Protein AF-V9LIL2-F1 (afdb_monomer)

Organism: Callorhinchus milii (NCBI:txid7868)

Mean predicted aligned error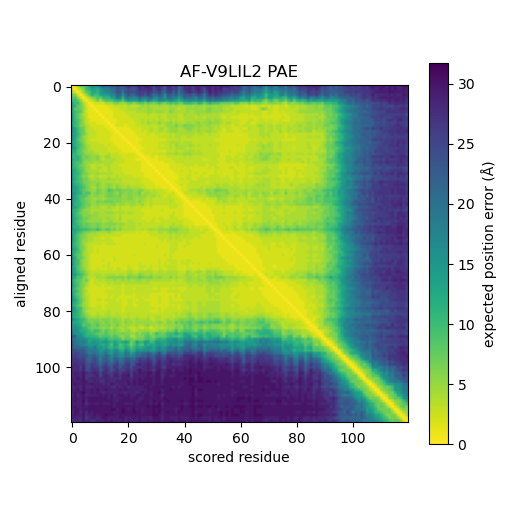: 12.35 Å

Nearest PDB structures (foldseek):
  4uz0-assembly1_A  TM=9.342E-01  e=6.075E-04  Homo sapiens
  4uz0-assembly2_B  TM=9.320E-01  e=6.075E-04  Homo sapiens
  4jqw-assembly1_A  TM=8.383E-01  e=8.927E-03  Homo sapiens
  6mks-assembly1_A  TM=8.401E-01  e=1.448E-02  Homo sapiens
  5wvc-assembly1_C  TM=7.036E-01  e=3.611E-02  Homo sapiens

Secondary structure (DSSP, 8-state):
--SSTTHHHHHHHHTHHHHHHHHTTSHHHHHHHHHHTT-S-HHHHHHHHT-S-HHHHHHHHHHHHHHH-HHHHHHHHHHHHHTTTT-GGGGGGS---S------------S-S-------

Foldseek 3Di:
DPPPFCPLLVVCVVCVVLQLVQCLVPQPVLLVLCVVLVLDDPVLSVVLVPDPRSSVSSNSVSVSQSVVGDVSSVVSLVSCVVCCVVRVSCCVVPPPPDDPPPPPDPPDDDDDDDPDDDDD

Sequence (120 aa):
MAVDMKKAQREIKSKKCELIECLASDPDYILQKVDSKEMLFTHEYQALKAQQNPIKRITDMLDMILGKGEKKCEEFICALKEVQDTYPQLQCLRDKTEDDQDKSTNTYIEATVENHQNEN

Solvent-accessible surface area (backbone atoms only — not comparable to full-atom values): 7472 Å² total; per-residue (Å²): 142,81,80,70,82,46,52,42,44,49,51,51,61,76,43,37,70,61,50,25,62,49,44,34,75,50,47,64,62,56,50,52,54,42,49,75,64,66,71,49,54,72,69,55,51,52,56,42,70,70,44,87,49,40,52,59,29,41,47,53,51,52,51,53,36,58,69,72,34,41,70,50,24,44,56,45,54,55,51,50,62,74,44,31,85,80,35,67,74,50,56,80,70,52,71,83,71,85,82,79,82,75,76,82,71,86,84,77,90,89,88,84,84,82,93,71,88,86,88,130

InterPro domains:
  IPR001315 CARD domain [PF00619] (10-87)
  IPR001315 CARD domain [PS50209] (4-82)
  IPR011029 Death-like domain superfamily [G3DSA:1.10.533.10] (4-96)
  IPR011029 Death-like domain superfamily [SSF47986] (10-84)

Radius of gyration: 25.08 Å; Cα contacts (8 Å, |Δi|>4): 71; chains: 1; bounding box: 58×38×81 Å

Structure (mmCIF, N/CA/C/O backbone):
data_AF-V9LIL2-F1
#
_entry.id   AF-V9LIL2-F1
#
loop_
_atom_site.group_PDB
_atom_site.id
_atom_site.type_symbol
_atom_site.label_atom_id
_atom_site.label_alt_id
_atom_site.label_comp_id
_atom_site.label_asym_id
_atom_site.label_entity_id
_atom_site.label_seq_id
_atom_site.pdbx_PDB_ins_code
_atom_site.Cartn_x
_atom_site.Cartn_y
_atom_site.Cartn_z
_atom_site.occupancy
_atom_site.B_iso_or_equiv
_atom_site.auth_seq_id
_atom_site.auth_comp_id
_atom_site.auth_asym_id
_atom_site.auth_atom_id
_atom_site.pdbx_PDB_model_num
ATOM 1 N N . MET A 1 1 ? -16.688 21.703 -3.698 1.00 41.47 1 MET A N 1
ATOM 2 C CA . MET A 1 1 ? -16.590 20.347 -3.114 1.00 41.47 1 MET A CA 1
ATOM 3 C C . MET A 1 1 ? -15.466 19.614 -3.837 1.00 41.47 1 MET A C 1
ATOM 5 O O . MET A 1 1 ? -15.656 19.244 -4.982 1.00 41.47 1 MET A O 1
ATOM 9 N N . ALA A 1 2 ? -14.270 19.527 -3.248 1.00 46.34 2 ALA A N 1
ATOM 10 C CA . ALA A 1 2 ? -13.099 18.878 -3.867 1.00 46.34 2 ALA A CA 1
ATOM 11 C C . ALA A 1 2 ? -12.180 18.210 -2.821 1.00 46.34 2 ALA A C 1
ATOM 13 O O . ALA A 1 2 ? -10.989 18.028 -3.056 1.00 46.34 2 ALA A O 1
ATOM 14 N N . VAL A 1 3 ? -12.708 17.900 -1.632 1.00 50.78 3 VAL A N 1
ATOM 15 C CA . VAL A 1 3 ? -11.880 17.463 -0.494 1.00 50.78 3 VAL A CA 1
ATOM 16 C C . VAL A 1 3 ? -11.745 15.931 -0.440 1.00 50.78 3 VAL A C 1
ATOM 18 O O . VAL A 1 3 ? -10.748 15.422 0.075 1.00 50.78 3 VAL A O 1
ATOM 21 N N . ASP A 1 4 ? -12.649 15.187 -1.086 1.00 54.00 4 ASP A N 1
ATOM 22 C CA . ASP A 1 4 ? -12.757 13.729 -0.920 1.00 54.00 4 ASP A CA 1
ATOM 23 C C . ASP A 1 4 ? -12.018 12.872 -1.957 1.00 54.00 4 ASP A C 1
ATOM 25 O O . ASP A 1 4 ? -11.844 11.683 -1.740 1.00 54.00 4 ASP A O 1
ATOM 29 N N . MET A 1 5 ? -11.483 13.441 -3.043 1.00 59.91 5 MET A N 1
ATOM 30 C CA . MET A 1 5 ? -10.891 12.641 -4.139 1.00 59.91 5 MET A CA 1
ATOM 31 C C . MET A 1 5 ? -9.501 12.043 -3.833 1.00 59.91 5 MET A C 1
ATOM 33 O O . MET A 1 5 ? -8.888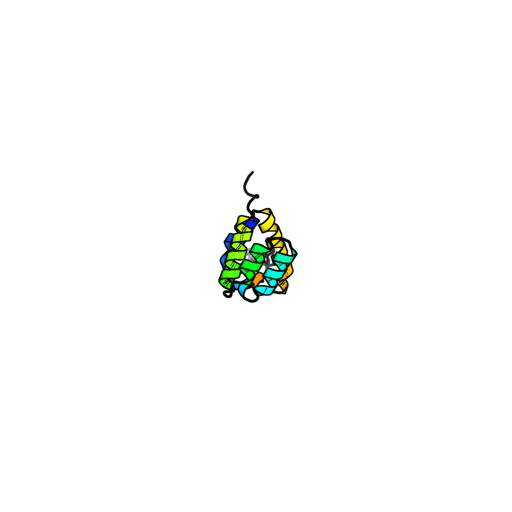 11.458 -4.722 1.00 59.91 5 MET A O 1
ATOM 37 N N . LYS A 1 6 ? -8.955 12.274 -2.627 1.00 69.88 6 LYS A N 1
ATOM 38 C CA . LYS A 1 6 ? -7.613 11.821 -2.200 1.00 69.88 6 LYS A CA 1
ATOM 39 C C . LYS A 1 6 ? -7.560 11.345 -0.740 1.00 69.88 6 LYS A C 1
ATOM 41 O O . LYS A 1 6 ? -6.538 11.510 -0.070 1.00 69.88 6 LYS A O 1
ATOM 46 N N . LYS A 1 7 ? -8.678 10.873 -0.186 1.00 83.31 7 LYS A N 1
ATOM 47 C CA . LYS A 1 7 ? -8.753 10.403 1.204 1.00 83.31 7 LYS A CA 1
ATOM 48 C C . LYS A 1 7 ? -7.847 9.188 1.431 1.00 83.31 7 LYS A C 1
ATOM 50 O O . LYS A 1 7 ? -7.044 9.222 2.362 1.00 8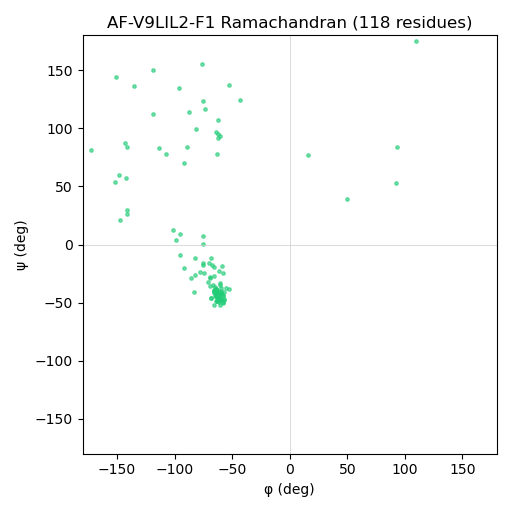3.31 7 LYS A O 1
ATOM 55 N N . ALA A 1 8 ? -7.918 8.177 0.571 1.00 85.44 8 ALA A N 1
ATOM 56 C CA . ALA A 1 8 ? -7.130 6.954 0.667 1.00 85.44 8 ALA A CA 1
ATOM 57 C C . ALA A 1 8 ? -5.632 7.228 0.489 1.00 85.44 8 ALA A C 1
ATOM 59 O O . ALA A 1 8 ? -4.815 6.768 1.287 1.00 85.44 8 ALA A O 1
ATOM 60 N N . GLN A 1 9 ? -5.253 8.053 -0.493 1.00 88.06 9 GLN A N 1
ATOM 61 C CA . GLN A 1 9 ? -3.860 8.477 -0.659 1.00 88.06 9 GLN A CA 1
ATOM 62 C C . GLN A 1 9 ? -3.305 9.187 0.580 1.00 88.06 9 GLN A C 1
ATOM 64 O O . GLN A 1 9 ? -2.166 8.938 0.980 1.00 88.06 9 GLN A O 1
ATOM 69 N N . ARG A 1 10 ? -4.082 10.096 1.185 1.00 86.81 10 ARG A N 1
ATOM 70 C CA . ARG A 1 10 ? -3.663 10.801 2.406 1.00 86.81 10 ARG A CA 1
ATOM 71 C C . ARG A 1 10 ? -3.524 9.850 3.585 1.00 86.81 10 ARG A C 1
ATOM 73 O O . ARG A 1 10 ? -2.572 9.985 4.345 1.00 86.81 10 ARG A O 1
ATOM 80 N N . GLU A 1 11 ? -4.430 8.891 3.713 1.00 86.81 11 GLU A N 1
ATOM 81 C CA . GLU A 1 11 ? -4.401 7.905 4.787 1.00 86.81 11 GLU A CA 1
ATOM 82 C C . GLU A 1 11 ? -3.160 7.008 4.710 1.00 86.81 11 GLU A C 1
ATOM 84 O O . GLU A 1 11 ? -2.417 6.908 5.688 1.00 86.81 11 GLU A O 1
ATOM 89 N N . ILE A 1 12 ? -2.864 6.460 3.527 1.00 88.12 12 ILE A N 1
ATOM 90 C CA . ILE A 1 12 ? -1.645 5.671 3.300 1.00 88.12 12 ILE A CA 1
ATOM 91 C C . ILE A 1 12 ? -0.399 6.518 3.571 1.00 88.12 12 ILE A C 1
ATOM 93 O O . ILE A 1 12 ? 0.530 6.041 4.212 1.00 88.12 12 ILE A O 1
ATOM 97 N N . LYS A 1 13 ? -0.365 7.783 3.124 1.00 87.81 13 LYS A N 1
ATOM 98 C CA . LYS A 1 13 ? 0.778 8.678 3.373 1.00 87.81 13 LYS A CA 1
ATOM 99 C C . LYS A 1 13 ? 0.978 8.984 4.853 1.00 87.81 13 LYS A C 1
ATOM 101 O O . LYS A 1 13 ? 2.114 8.967 5.314 1.00 87.81 13 LYS A O 1
ATOM 106 N N . SER A 1 14 ? -0.101 9.260 5.584 1.00 87.44 14 SER A N 1
ATOM 107 C CA . SER A 1 14 ? -0.036 9.598 7.009 1.00 87.44 14 SER A CA 1
ATOM 108 C C . SER A 1 14 ? 0.473 8.432 7.847 1.00 87.44 14 SER A C 1
ATOM 110 O O . SER A 1 14 ? 1.201 8.652 8.805 1.00 87.44 14 SER A O 1
ATOM 112 N N . LYS A 1 15 ? 0.103 7.203 7.476 1.00 86.25 15 LYS A N 1
ATOM 113 C CA . LYS A 1 15 ? 0.480 5.980 8.191 1.00 86.25 15 LYS A CA 1
ATOM 114 C C . LYS A 1 15 ? 1.624 5.234 7.498 1.00 86.25 15 LYS A C 1
ATOM 116 O O . LYS A 1 15 ? 1.892 4.085 7.822 1.00 86.25 15 LYS A O 1
ATOM 121 N N . LYS A 1 16 ? 2.309 5.860 6.528 1.00 87.56 16 LYS A N 1
ATOM 122 C CA . LYS A 1 16 ? 3.281 5.185 5.652 1.00 87.56 16 LYS A CA 1
ATOM 123 C C . LYS A 1 16 ? 4.394 4.508 6.450 1.00 87.56 16 LYS A C 1
ATOM 125 O O . LYS A 1 16 ? 4.697 3.355 6.180 1.00 87.56 16 LYS A O 1
ATOM 130 N N . CYS A 1 17 ? 4.975 5.203 7.428 1.00 87.38 17 CYS A N 1
ATOM 131 C CA . CYS A 1 17 ? 6.046 4.652 8.261 1.00 87.38 17 CYS A CA 1
ATOM 132 C C . CYS A 1 17 ? 5.573 3.427 9.057 1.00 87.38 17 CYS A C 1
ATOM 134 O O . CYS A 1 17 ? 6.220 2.387 9.009 1.00 87.38 17 CYS A O 1
ATOM 136 N N . GLU A 1 18 ? 4.407 3.522 9.698 1.00 87.44 18 GLU A N 1
ATOM 137 C CA . GLU A 1 18 ? 3.810 2.415 10.454 1.00 87.44 18 GLU A CA 1
ATOM 138 C C . GLU A 1 18 ? 3.492 1.222 9.547 1.00 87.44 18 GLU A C 1
ATOM 140 O O . GLU A 1 18 ? 3.829 0.087 9.869 1.00 87.44 18 GLU A O 1
ATOM 145 N N . LEU A 1 19 ? 2.901 1.471 8.373 1.00 88.75 19 LEU A N 1
ATOM 146 C CA . LEU A 1 19 ? 2.615 0.437 7.379 1.00 88.75 19 LEU A CA 1
ATOM 147 C C . LEU A 1 19 ? 3.893 -0.265 6.917 1.00 88.75 19 LEU A C 1
ATOM 149 O O . LEU A 1 19 ? 3.890 -1.483 6.772 1.00 88.75 19 LEU A O 1
ATOM 153 N N . ILE A 1 20 ? 4.979 0.480 6.697 1.00 90.50 20 ILE A N 1
ATOM 154 C CA . ILE A 1 20 ? 6.265 -0.096 6.297 1.00 90.50 20 ILE A CA 1
ATOM 155 C C . ILE A 1 20 ? 6.772 -1.057 7.365 1.00 90.50 20 ILE A C 1
ATOM 157 O O . ILE A 1 20 ? 7.078 -2.201 7.042 1.00 90.50 20 ILE A O 1
ATOM 161 N N . GLU A 1 21 ? 6.832 -0.621 8.620 1.00 88.69 21 GLU A N 1
ATOM 162 C CA . GLU A 1 21 ? 7.312 -1.455 9.724 1.00 88.69 21 GLU A CA 1
ATOM 163 C C . GLU A 1 21 ? 6.417 -2.680 9.936 1.00 88.69 21 GLU A C 1
ATOM 165 O O . GLU A 1 21 ? 6.906 -3.803 10.080 1.00 88.69 21 GLU A O 1
ATOM 170 N N . CYS A 1 22 ? 5.098 -2.487 9.874 1.00 88.06 22 CYS A N 1
ATOM 171 C CA . CYS A 1 22 ? 4.139 -3.556 10.099 1.00 88.06 22 CYS A CA 1
ATOM 172 C C . CYS A 1 22 ? 4.205 -4.631 9.015 1.00 88.06 22 CYS A C 1
ATOM 174 O O . CYS A 1 22 ? 4.332 -5.817 9.322 1.00 88.06 22 CYS A O 1
ATOM 176 N N . LEU A 1 23 ? 4.130 -4.216 7.751 1.00 89.38 23 LEU A N 1
ATOM 177 C CA . LEU A 1 23 ? 4.094 -5.120 6.604 1.00 89.38 23 LEU A CA 1
ATOM 178 C C . LEU A 1 23 ? 5.466 -5.742 6.320 1.00 89.38 23 LEU A C 1
ATOM 180 O O . LEU A 1 23 ? 5.533 -6.838 5.773 1.00 89.38 23 LEU A O 1
ATOM 184 N N . ALA A 1 24 ? 6.564 -5.094 6.723 1.00 88.88 24 ALA A N 1
ATOM 185 C CA . ALA A 1 24 ? 7.903 -5.664 6.590 1.00 88.88 24 ALA A CA 1
ATOM 186 C C . ALA A 1 24 ? 8.146 -6.880 7.497 1.00 88.88 24 ALA A C 1
ATOM 188 O O . ALA A 1 24 ? 9.141 -7.575 7.295 1.00 88.88 24 ALA A O 1
ATOM 189 N N . SER A 1 25 ? 7.255 -7.156 8.456 1.00 88.56 25 SER A N 1
ATOM 190 C CA . SER A 1 25 ? 7.309 -8.383 9.262 1.00 88.56 25 SER A CA 1
ATOM 191 C C . SER A 1 25 ? 7.035 -9.640 8.429 1.00 88.56 25 SER A C 1
ATOM 193 O O . SER A 1 25 ? 7.649 -10.673 8.674 1.00 88.56 25 SER A O 1
ATOM 195 N N . ASP A 1 26 ? 6.157 -9.542 7.426 1.00 88.81 26 ASP A N 1
ATOM 196 C CA . ASP A 1 26 ? 5.939 -10.590 6.424 1.00 88.81 26 ASP A CA 1
ATOM 197 C C . ASP A 1 26 ? 5.725 -9.938 5.047 1.00 88.81 26 ASP A C 1
ATOM 199 O O . ASP A 1 26 ? 4.591 -9.682 4.629 1.00 88.81 26 ASP A O 1
ATOM 203 N N . PRO A 1 27 ? 6.814 -9.601 4.343 1.00 88.94 27 PRO A N 1
ATOM 204 C CA . PRO A 1 27 ? 6.742 -8.873 3.087 1.00 88.94 27 PRO A CA 1
ATOM 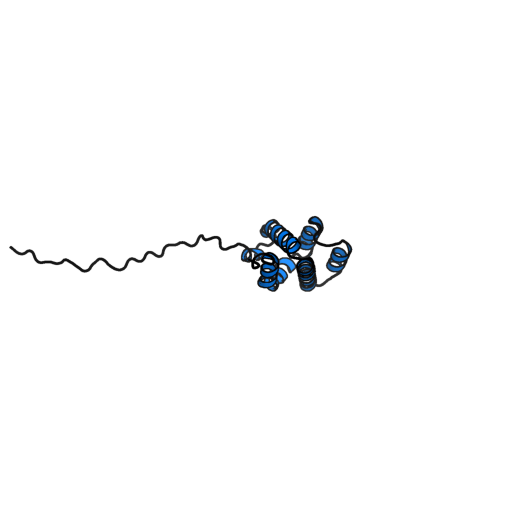205 C C . PRO A 1 27 ? 6.273 -9.744 1.916 1.00 88.94 27 PRO A C 1
ATOM 207 O O . PRO A 1 27 ? 5.901 -9.200 0.879 1.00 88.94 27 PRO A O 1
ATOM 210 N N . ASP A 1 28 ? 6.325 -11.072 2.036 1.00 89.88 28 ASP A N 1
ATOM 211 C CA . ASP A 1 28 ? 5.934 -11.986 0.964 1.00 89.88 28 ASP A CA 1
ATOM 212 C C . ASP A 1 28 ? 4.416 -12.191 0.957 1.00 89.88 28 ASP A C 1
ATOM 214 O O . ASP A 1 28 ? 3.804 -12.147 -0.114 1.00 89.88 28 ASP A O 1
ATOM 218 N N . TYR A 1 29 ? 3.793 -12.324 2.134 1.00 90.25 29 TYR A N 1
ATOM 219 C CA . TYR A 1 29 ? 2.343 -12.483 2.252 1.00 90.25 29 TYR A CA 1
ATOM 220 C C . TYR A 1 29 ? 1.576 -11.273 1.700 1.00 90.25 29 TYR A C 1
ATOM 222 O O . TYR A 1 29 ? 0.691 -11.421 0.849 1.00 90.25 29 TYR A O 1
ATOM 230 N N . ILE A 1 30 ? 1.948 -10.052 2.103 1.00 89.88 30 ILE A N 1
ATOM 231 C CA . ILE A 1 30 ? 1.299 -8.841 1.582 1.00 89.88 30 ILE A CA 1
ATOM 232 C C . ILE A 1 30 ? 1.529 -8.678 0.079 1.00 89.88 30 ILE A C 1
ATOM 234 O O . ILE A 1 30 ? 0.608 -8.301 -0.645 1.00 89.88 30 ILE A O 1
ATOM 238 N N . LEU A 1 31 ? 2.725 -9.008 -0.414 1.00 90.62 31 LEU A N 1
ATOM 239 C CA . LEU A 1 31 ? 3.041 -8.899 -1.834 1.00 90.62 31 LEU A CA 1
ATOM 240 C C . LEU A 1 31 ? 2.172 -9.853 -2.669 1.00 90.62 31 LEU A C 1
ATOM 242 O O . LEU A 1 31 ? 1.657 -9.450 -3.710 1.00 90.62 31 LEU A O 1
ATOM 246 N N . GLN A 1 32 ? 1.940 -11.081 -2.193 1.00 90.69 32 GLN A N 1
ATOM 247 C CA . GLN A 1 32 ? 1.000 -12.021 -2.818 1.00 90.69 32 GLN A CA 1
ATOM 248 C C . GLN A 1 32 ? -0.443 -11.507 -2.796 1.00 90.69 32 GLN A C 1
ATOM 250 O O . GLN A 1 32 ? -1.172 -11.664 -3.779 1.00 90.69 32 GLN A O 1
ATOM 255 N N . LYS A 1 33 ? -0.870 -10.872 -1.698 1.00 89.94 33 LYS A N 1
ATOM 256 C CA . LYS A 1 33 ? -2.216 -10.298 -1.591 1.00 89.94 33 LYS A CA 1
ATOM 257 C C . LYS A 1 33 ? -2.432 -9.165 -2.595 1.00 89.94 33 LYS A C 1
ATOM 259 O O . LYS A 1 33 ? -3.480 -9.109 -3.236 1.00 89.94 33 LYS A O 1
ATOM 264 N N . VAL A 1 34 ? -1.445 -8.283 -2.736 1.00 88.88 34 VAL A N 1
ATOM 265 C CA . VAL A 1 34 ? -1.461 -7.154 -3.678 1.00 88.88 34 VAL A CA 1
ATOM 266 C C . VAL A 1 34 ? -1.454 -7.648 -5.131 1.00 88.88 34 VAL A C 1
ATOM 268 O O . VAL A 1 34 ? -2.201 -7.117 -5.955 1.00 88.88 34 VAL A O 1
ATOM 271 N N . ASP A 1 35 ? -0.679 -8.692 -5.436 1.00 88.62 35 ASP A N 1
ATOM 272 C CA . ASP A 1 35 ? -0.659 -9.347 -6.754 1.00 88.62 35 ASP A CA 1
ATOM 273 C C . ASP A 1 35 ? -2.012 -9.994 -7.094 1.00 88.62 35 ASP A C 1
ATOM 275 O O . ASP A 1 35 ? -2.574 -9.753 -8.159 1.00 88.62 35 ASP A O 1
ATOM 279 N N . SER A 1 36 ? -2.615 -10.703 -6.133 1.00 88.31 36 SER A N 1
ATOM 280 C CA . SER A 1 36 ? -3.934 -11.343 -6.290 1.00 88.31 36 SER A CA 1
ATOM 281 C C . SER A 1 36 ? -5.067 -10.350 -6.576 1.00 88.31 36 SER A C 1
ATOM 283 O O . SER A 1 36 ? -6.105 -10.733 -7.108 1.00 88.31 36 SER A O 1
ATOM 285 N N . LYS A 1 37 ? -4.893 -9.079 -6.198 1.00 86.31 37 LYS A N 1
ATOM 286 C CA . LYS A 1 37 ? -5.848 -7.994 -6.466 1.00 86.31 37 LYS A CA 1
ATOM 287 C C . LYS A 1 37 ? -5.517 -7.196 -7.734 1.00 86.31 37 LYS A C 1
ATOM 289 O O . LYS A 1 37 ? -6.108 -6.138 -7.945 1.00 86.31 37 LYS A O 1
ATOM 294 N N . GLU A 1 38 ? -4.561 -7.658 -8.546 1.00 85.88 38 GLU A N 1
ATOM 295 C CA . GLU A 1 38 ? -4.109 -6.994 -9.779 1.00 85.88 38 GLU A CA 1
ATOM 296 C C . GLU A 1 38 ? -3.800 -5.501 -9.550 1.00 85.88 38 GLU A C 1
ATOM 298 O O . GLU A 1 38 ? -4.152 -4.596 -10.319 1.00 85.88 38 GLU A O 1
ATOM 303 N N . MET A 1 39 ? -3.195 -5.207 -8.400 1.00 87.12 39 MET A N 1
ATOM 304 C CA . MET A 1 39 ? -2.835 -3.843 -8.017 1.00 87.12 39 MET A CA 1
ATOM 305 C C . MET A 1 39 ? -1.517 -3.404 -8.642 1.00 87.12 39 MET A C 1
ATOM 307 O O . MET A 1 39 ? -1.295 -2.211 -8.859 1.00 87.12 39 MET A O 1
ATOM 311 N N . LEU A 1 40 ? -0.666 -4.382 -8.933 1.00 87.12 40 LEU A N 1
ATOM 312 C CA . LEU A 1 40 ? 0.631 -4.233 -9.559 1.00 87.12 40 LEU A CA 1
ATOM 313 C C . LEU A 1 40 ? 0.636 -4.988 -10.882 1.00 87.12 40 LEU A C 1
ATOM 315 O O . LEU A 1 40 ? -0.043 -5.997 -11.049 1.00 87.12 40 LEU A O 1
ATOM 319 N N . PHE A 1 41 ? 1.432 -4.502 -11.820 1.00 87.31 41 PHE A N 1
ATOM 320 C CA . PHE A 1 41 ? 1.766 -5.255 -13.013 1.00 87.31 41 PHE A CA 1
ATOM 321 C C . PHE A 1 41 ? 2.790 -6.339 -12.675 1.00 87.31 41 PHE A C 1
ATOM 323 O O . PHE A 1 41 ? 3.612 -6.184 -11.772 1.00 87.31 41 PHE A O 1
ATOM 330 N N . THR A 1 42 ? 2.826 -7.401 -13.479 1.00 88.00 42 THR A N 1
ATOM 331 C CA . THR A 1 42 ? 3.762 -8.520 -13.293 1.00 88.00 42 THR A CA 1
ATOM 332 C C . THR A 1 42 ? 5.220 -8.063 -13.180 1.00 88.00 42 THR A C 1
ATOM 334 O O . THR A 1 42 ? 5.972 -8.596 -12.370 1.00 88.00 42 THR A O 1
ATOM 337 N N . HIS A 1 43 ? 5.633 -7.052 -13.951 1.00 89.38 43 HIS A N 1
ATOM 338 C CA . HIS A 1 43 ? 7.001 -6.529 -13.889 1.00 89.38 43 HIS A CA 1
ATOM 339 C C . HIS A 1 43 ? 7.300 -5.790 -12.572 1.00 89.38 43 HIS A C 1
ATOM 341 O O . HIS A 1 43 ? 8.409 -5.904 -12.056 1.00 89.38 43 HIS A O 1
ATOM 347 N N . GLU A 1 44 ? 6.320 -5.080 -12.006 1.00 90.12 44 GLU A N 1
ATOM 348 C CA . GLU A 1 44 ? 6.441 -4.414 -10.702 1.00 90.12 44 GLU A CA 1
ATOM 349 C C . GLU A 1 44 ? 6.537 -5.458 -9.588 1.00 90.12 44 GLU A C 1
ATOM 351 O O . GLU A 1 44 ? 7.437 -5.388 -8.756 1.00 90.12 44 GLU A O 1
ATOM 356 N N . TYR A 1 45 ? 5.679 -6.482 -9.621 1.00 90.56 45 TYR A N 1
ATOM 357 C CA . TYR A 1 45 ? 5.734 -7.592 -8.670 1.00 90.56 45 TYR A CA 1
ATOM 358 C C . TYR A 1 45 ? 7.102 -8.288 -8.681 1.00 90.56 45 TYR A C 1
ATOM 360 O O . TYR A 1 45 ? 7.701 -8.494 -7.627 1.00 90.56 45 TYR A O 1
ATOM 368 N N . GLN A 1 46 ? 7.630 -8.620 -9.864 1.00 90.62 46 GLN A N 1
ATOM 369 C CA . GLN A 1 46 ? 8.939 -9.271 -9.985 1.00 90.62 46 GLN A CA 1
ATOM 370 C C . GLN A 1 46 ? 10.071 -8.370 -9.478 1.00 90.62 46 GLN A C 1
ATOM 372 O O . GLN A 1 46 ? 10.974 -8.854 -8.795 1.00 90.62 46 GLN A O 1
ATOM 377 N N . ALA A 1 47 ? 10.004 -7.063 -9.756 1.00 91.75 47 ALA A N 1
ATOM 378 C CA . ALA A 1 47 ? 10.970 -6.099 -9.241 1.00 91.75 47 ALA A CA 1
ATOM 379 C C . ALA A 1 47 ? 10.955 -6.055 -7.706 1.00 91.75 47 ALA A C 1
ATOM 381 O O . ALA A 1 47 ? 12.016 -6.154 -7.093 1.00 91.75 47 ALA A O 1
ATOM 382 N N . LEU A 1 48 ? 9.770 -5.996 -7.089 1.00 92.38 48 LEU A N 1
ATOM 383 C CA . LEU A 1 48 ? 9.611 -6.021 -5.633 1.00 92.38 48 LEU A CA 1
ATOM 384 C C . LEU A 1 48 ? 10.108 -7.345 -5.038 1.00 92.38 48 LEU A C 1
ATOM 386 O O . LEU A 1 48 ? 10.882 -7.352 -4.081 1.00 92.38 48 LEU A O 1
ATOM 390 N N . LYS A 1 49 ? 9.729 -8.479 -5.633 1.00 90.00 49 LYS A N 1
ATOM 391 C CA . LYS A 1 49 ? 10.138 -9.815 -5.181 1.00 90.00 49 LYS A CA 1
ATOM 392 C C . LYS A 1 49 ? 11.655 -10.012 -5.222 1.00 90.00 49 LYS A C 1
ATOM 394 O O . LYS A 1 49 ? 12.209 -10.663 -4.340 1.00 90.00 49 LYS A O 1
ATOM 399 N N . ALA A 1 50 ? 12.338 -9.423 -6.203 1.00 90.69 50 ALA A N 1
ATOM 400 C CA . ALA A 1 50 ? 13.794 -9.474 -6.310 1.00 90.69 50 ALA A CA 1
ATOM 401 C C . ALA A 1 50 ? 14.521 -8.659 -5.219 1.00 90.69 50 ALA A C 1
ATOM 403 O O . ALA A 1 50 ? 15.721 -8.846 -5.004 1.00 90.69 50 ALA A O 1
ATOM 404 N N . GLN A 1 51 ? 13.834 -7.754 -4.510 1.00 91.94 51 GLN A N 1
ATOM 405 C CA . GLN A 1 51 ? 14.449 -6.949 -3.454 1.00 91.94 51 GLN A CA 1
ATOM 406 C C . GLN A 1 51 ? 14.674 -7.770 -2.190 1.00 91.94 51 GLN A C 1
ATOM 408 O O . GLN A 1 51 ? 13.724 -8.271 -1.603 1.00 91.94 51 GLN A O 1
ATOM 413 N N . GLN A 1 52 ? 15.913 -7.832 -1.708 1.00 89.12 52 GLN A N 1
ATOM 414 C CA . GLN A 1 52 ? 16.246 -8.551 -0.470 1.00 89.12 52 GLN A CA 1
ATOM 415 C C . GLN A 1 52 ? 15.879 -7.775 0.802 1.00 89.12 52 GLN A C 1
ATOM 417 O O . GLN A 1 52 ? 15.692 -8.371 1.855 1.00 89.12 52 GLN A O 1
ATOM 422 N N . ASN A 1 53 ? 15.784 -6.444 0.720 1.00 91.81 53 ASN A N 1
ATOM 423 C CA . ASN A 1 53 ? 15.455 -5.612 1.872 1.00 91.81 53 ASN A CA 1
ATOM 424 C C . ASN A 1 53 ? 13.923 -5.487 2.015 1.00 91.81 53 ASN A C 1
ATOM 426 O O . ASN A 1 53 ? 13.304 -4.857 1.148 1.00 91.81 53 ASN A O 1
ATOM 430 N N . PRO A 1 54 ? 13.320 -6.025 3.093 1.00 89.56 54 PRO A 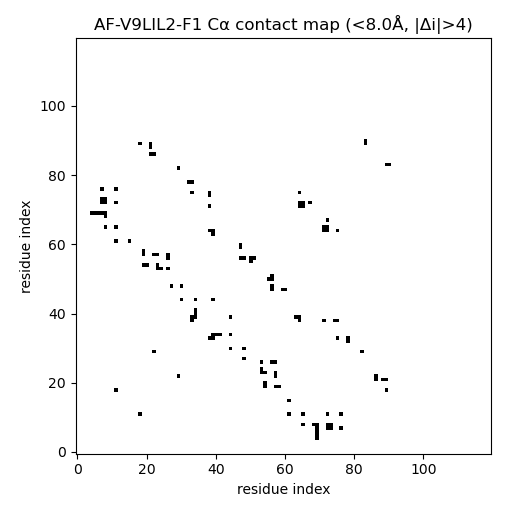N 1
ATOM 431 C CA . PRO A 1 54 ? 11.871 -6.043 3.278 1.00 89.56 54 PRO A CA 1
ATOM 432 C C . PRO A 1 54 ? 11.289 -4.635 3.451 1.00 89.56 54 PRO A C 1
ATOM 434 O O . PRO A 1 54 ? 10.301 -4.294 2.812 1.00 89.56 54 PRO A O 1
ATOM 437 N N . ILE A 1 55 ? 11.955 -3.769 4.218 1.00 90.88 55 ILE A N 1
ATOM 438 C CA . ILE A 1 55 ? 11.544 -2.376 4.446 1.00 90.88 55 ILE A CA 1
ATOM 439 C C . ILE A 1 55 ? 11.525 -1.602 3.128 1.00 90.88 55 ILE A C 1
ATOM 441 O O . ILE A 1 55 ? 10.540 -0.939 2.797 1.00 90.88 55 ILE A O 1
ATOM 445 N N . LYS A 1 56 ? 12.599 -1.721 2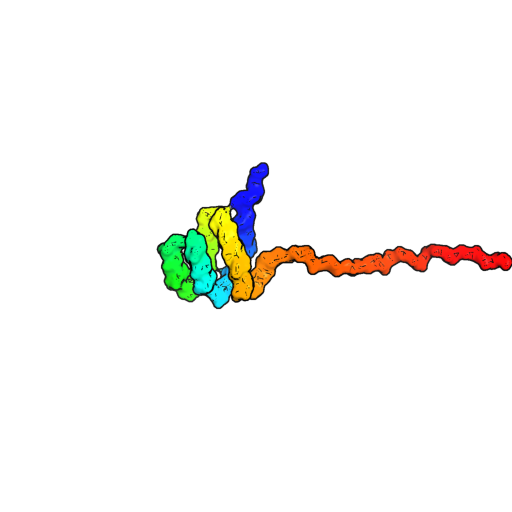.338 1.00 92.50 56 LYS A N 1
ATOM 446 C CA . LYS A 1 56 ? 12.684 -1.068 1.025 1.00 92.50 56 LYS A CA 1
ATOM 447 C C . LYS A 1 56 ? 11.617 -1.608 0.073 1.00 92.50 56 LYS A C 1
ATOM 449 O O . LYS A 1 56 ? 10.977 -0.827 -0.618 1.00 92.50 56 LYS A O 1
ATOM 454 N N . ARG A 1 57 ? 11.406 -2.927 0.061 1.00 93.38 57 ARG A N 1
ATOM 455 C CA . ARG A 1 57 ? 10.389 -3.581 -0.769 1.00 93.38 57 ARG A CA 1
ATOM 456 C C . ARG A 1 57 ? 8.993 -3.033 -0.468 1.00 93.38 57 ARG A C 1
ATOM 458 O O . ARG A 1 57 ? 8.288 -2.629 -1.385 1.00 93.38 57 ARG A O 1
ATOM 465 N N . ILE A 1 58 ? 8.607 -2.965 0.806 1.00 92.75 58 ILE A N 1
ATOM 466 C CA . ILE A 1 58 ? 7.303 -2.414 1.193 1.00 92.75 58 ILE A CA 1
ATOM 467 C C . ILE A 1 58 ? 7.212 -0.920 0.872 1.00 92.75 58 ILE A C 1
ATOM 469 O O . ILE A 1 58 ? 6.183 -0.466 0.377 1.00 92.75 58 ILE A O 1
ATOM 473 N N . THR A 1 59 ? 8.283 -0.159 1.096 1.00 93.69 59 THR A N 1
ATOM 474 C CA . THR A 1 59 ? 8.320 1.274 0.767 1.00 93.69 59 THR A CA 1
ATOM 475 C C . THR A 1 59 ? 8.044 1.508 -0.719 1.00 93.69 59 THR A C 1
ATOM 477 O O . THR A 1 59 ? 7.147 2.280 -1.057 1.00 93.69 59 THR A O 1
ATOM 480 N N . ASP A 1 60 ? 8.757 0.790 -1.592 1.00 93.25 60 ASP A N 1
ATOM 481 C CA . ASP A 1 60 ? 8.608 0.898 -3.044 1.00 93.25 60 ASP A CA 1
ATOM 482 C C . ASP A 1 60 ? 7.205 0.447 -3.490 1.00 93.25 60 ASP A C 1
ATOM 484 O O . ASP A 1 60 ? 6.581 1.102 -4.324 1.00 93.25 60 ASP A O 1
ATOM 488 N N . MET A 1 61 ? 6.656 -0.614 -2.883 1.00 93.50 61 MET A N 1
ATOM 489 C CA . MET A 1 61 ? 5.286 -1.076 -3.140 1.00 93.50 61 MET A CA 1
ATOM 490 C C . MET A 1 61 ? 4.246 0.007 -2.813 1.00 93.50 61 MET A C 1
ATOM 492 O O . MET A 1 61 ? 3.352 0.276 -3.618 1.00 93.50 61 MET A O 1
ATOM 496 N N . LEU A 1 62 ? 4.365 0.653 -1.649 1.00 92.06 62 LEU A N 1
ATOM 497 C CA . LEU A 1 62 ? 3.465 1.735 -1.245 1.00 92.06 62 LEU A CA 1
ATOM 498 C C . LEU A 1 62 ? 3.576 2.936 -2.187 1.00 92.06 62 LEU A C 1
ATOM 500 O O . LEU A 1 62 ? 2.555 3.518 -2.552 1.00 92.06 62 LEU A O 1
ATOM 504 N N . ASP A 1 63 ? 4.789 3.292 -2.611 1.00 92.12 63 ASP A N 1
ATOM 505 C CA . ASP A 1 63 ? 5.005 4.390 -3.556 1.00 92.12 63 ASP A CA 1
ATOM 506 C C . ASP A 1 63 ? 4.420 4.096 -4.941 1.00 92.12 63 ASP A C 1
ATOM 508 O O . ASP A 1 63 ? 3.782 4.973 -5.530 1.00 92.12 63 ASP A O 1
ATOM 512 N N . MET A 1 64 ? 4.532 2.856 -5.428 1.00 91.31 64 MET A N 1
ATOM 513 C CA . MET A 1 64 ? 3.875 2.426 -6.667 1.00 91.31 64 MET A CA 1
ATOM 514 C C . MET A 1 64 ? 2.352 2.557 -6.568 1.00 91.31 64 MET A C 1
ATOM 516 O O . MET A 1 64 ? 1.723 3.139 -7.452 1.00 91.31 64 MET A O 1
ATOM 520 N N . ILE A 1 65 ? 1.746 2.072 -5.481 1.00 90.62 65 ILE A N 1
ATOM 521 C CA . ILE A 1 65 ? 0.291 2.146 -5.271 1.00 90.62 65 ILE A CA 1
ATOM 522 C C . ILE A 1 65 ? -0.172 3.605 -5.175 1.00 90.62 65 ILE A C 1
ATOM 524 O O . ILE A 1 65 ? -1.145 3.984 -5.829 1.00 90.62 65 ILE A O 1
ATOM 528 N N . LEU A 1 66 ? 0.551 4.445 -4.426 1.00 89.62 66 LEU A N 1
ATOM 529 C CA . LEU A 1 66 ? 0.281 5.883 -4.332 1.00 89.62 66 LEU A CA 1
ATOM 530 C C . LEU A 1 66 ? 0.366 6.574 -5.701 1.00 89.62 66 LEU A C 1
ATOM 532 O O . LEU A 1 66 ? -0.445 7.459 -5.985 1.00 89.62 66 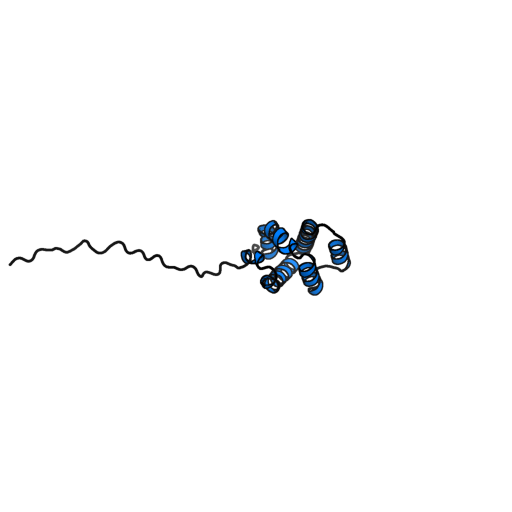LEU A O 1
ATOM 536 N N . GLY A 1 67 ? 1.312 6.161 -6.549 1.00 88.12 67 GLY A N 1
ATOM 537 C CA . GLY A 1 67 ? 1.501 6.683 -7.903 1.00 88.12 67 GLY A CA 1
ATOM 538 C C . GLY A 1 67 ? 0.388 6.309 -8.888 1.00 88.12 67 GLY A C 1
ATOM 539 O O . GLY A 1 67 ? 0.102 7.086 -9.797 1.00 88.12 67 GLY A O 1
ATOM 540 N N . LYS A 1 68 ? -0.287 5.167 -8.696 1.00 86.50 68 LYS A N 1
ATOM 541 C CA . LYS A 1 68 ? -1.366 4.693 -9.587 1.00 86.50 68 LYS A CA 1
ATOM 542 C C . LYS A 1 68 ? -2.696 5.437 -9.413 1.00 86.50 68 LYS A C 1
ATOM 544 O O . LYS A 1 68 ? -3.548 5.364 -10.296 1.00 86.50 68 LYS A O 1
ATOM 549 N N . GLY A 1 69 ? -2.876 6.167 -8.313 1.00 86.88 69 GLY A N 1
ATOM 550 C CA . GLY A 1 69 ? -4.051 7.008 -8.071 1.00 86.88 69 GLY A CA 1
ATOM 551 C C . GLY A 1 69 ? -4.991 6.487 -6.983 1.00 86.88 69 GLY A C 1
ATOM 552 O O . GLY A 1 69 ? -4.819 5.397 -6.444 1.00 86.88 69 GLY A O 1
ATOM 553 N N . GLU A 1 70 ? -6.008 7.292 -6.670 1.00 86.44 70 GLU A N 1
ATOM 554 C CA . GLU A 1 70 ? -6.885 7.093 -5.508 1.00 86.44 70 GLU A CA 1
ATOM 555 C C . GLU A 1 70 ? -7.590 5.734 -5.496 1.00 86.44 70 GLU A C 1
ATOM 557 O O . GLU A 1 70 ? -7.570 5.050 -4.480 1.00 86.44 70 GLU A O 1
ATOM 562 N N . LYS A 1 71 ? -8.131 5.290 -6.636 1.00 87.69 71 LYS A N 1
ATOM 563 C CA . LYS A 1 71 ? -8.842 4.007 -6.731 1.00 87.69 71 LYS A CA 1
ATOM 564 C C . LYS A 1 71 ? -7.970 2.824 -6.292 1.00 87.69 71 LYS A C 1
ATOM 566 O O . LYS A 1 71 ? -8.429 1.939 -5.578 1.00 87.69 71 LYS A O 1
ATOM 571 N N . LYS A 1 72 ? -6.691 2.820 -6.682 1.00 88.88 72 LYS A N 1
ATOM 572 C CA . LYS A 1 72 ? -5.746 1.774 -6.268 1.00 88.88 72 LYS A CA 1
ATOM 573 C C . LYS A 1 72 ? -5.387 1.905 -4.789 1.00 88.88 72 LYS A C 1
ATOM 575 O O . LYS A 1 72 ? -5.206 0.894 -4.124 1.00 88.88 72 LYS A O 1
ATOM 580 N N . CYS A 1 73 ? -5.346 3.118 -4.246 1.00 89.94 73 CYS A N 1
ATOM 581 C CA . CYS A 1 73 ? -5.202 3.323 -2.806 1.00 89.94 73 CYS A CA 1
ATOM 582 C C . CYS A 1 73 ? -6.413 2.804 -2.013 1.00 89.94 73 CYS A C 1
ATOM 584 O O . CYS A 1 73 ? -6.225 2.180 -0.974 1.00 89.94 73 CYS A O 1
ATOM 586 N N . GLU A 1 74 ? -7.639 3.006 -2.497 1.00 88.88 74 GLU A N 1
ATOM 587 C CA . GLU A 1 74 ? -8.856 2.466 -1.872 1.00 88.88 74 GLU A CA 1
ATOM 588 C C . GLU A 1 74 ? -8.858 0.933 -1.880 1.00 88.88 74 GLU A C 1
ATOM 590 O O . GLU A 1 74 ? -9.038 0.310 -0.833 1.00 88.88 74 GLU A O 1
ATOM 595 N N . GLU A 1 75 ? -8.566 0.321 -3.035 1.00 90.25 75 GLU A N 1
ATOM 596 C CA . GLU A 1 75 ? -8.410 -1.134 -3.169 1.00 90.25 75 GLU A CA 1
ATOM 597 C C . GLU A 1 75 ? -7.347 -1.677 -2.196 1.00 90.25 75 GLU A C 1
ATOM 599 O O . GLU A 1 75 ? -7.536 -2.740 -1.597 1.00 90.25 75 GLU A O 1
ATOM 604 N N . PHE A 1 76 ? -6.263 -0.921 -1.982 1.00 90.62 76 PHE A N 1
ATOM 605 C CA . PHE A 1 76 ? -5.189 -1.300 -1.066 1.00 90.62 76 PHE A CA 1
ATOM 606 C C . PHE A 1 76 ? -5.651 -1.266 0.384 1.00 90.62 76 PHE A C 1
ATOM 608 O O . PHE A 1 76 ? -5.409 -2.212 1.123 1.00 90.62 76 PHE A O 1
ATOM 615 N N . ILE A 1 77 ? -6.354 -0.207 0.792 1.00 88.50 77 ILE A N 1
ATOM 616 C CA . ILE A 1 77 ? -6.910 -0.099 2.144 1.00 88.50 77 ILE A CA 1
ATOM 617 C C . ILE A 1 77 ? -7.895 -1.242 2.407 1.00 88.50 77 ILE A C 1
ATOM 619 O O . ILE A 1 77 ? -7.861 -1.843 3.480 1.00 88.50 77 ILE A O 1
ATOM 623 N N . CYS A 1 78 ? -8.735 -1.599 1.432 1.00 88.19 78 CYS A N 1
ATOM 624 C CA . CYS A 1 78 ? -9.597 -2.776 1.539 1.00 88.19 78 CYS A CA 1
ATOM 625 C C . CYS A 1 78 ? -8.785 -4.069 1.705 1.00 88.19 78 CYS A C 1
ATOM 627 O O . CYS A 1 78 ? -9.120 -4.890 2.555 1.00 88.19 78 CYS A O 1
ATOM 629 N N . ALA A 1 79 ? -7.700 -4.246 0.944 1.00 88.94 79 ALA A N 1
ATOM 630 C CA . ALA A 1 79 ? -6.815 -5.399 1.097 1.00 88.94 79 ALA A CA 1
ATOM 631 C C . ALA A 1 79 ? -6.148 -5.443 2.481 1.00 88.94 79 ALA A C 1
ATOM 633 O O . ALA A 1 79 ? -6.098 -6.514 3.078 1.00 88.94 79 ALA A O 1
ATOM 634 N N . LEU A 1 80 ? -5.698 -4.297 3.008 1.00 86.88 80 LEU A N 1
ATOM 635 C CA . LEU A 1 80 ? -5.110 -4.180 4.346 1.00 86.88 80 LEU A CA 1
ATOM 636 C C . LEU A 1 80 ? -6.085 -4.606 5.445 1.00 86.88 80 LEU A C 1
ATOM 638 O O . LEU A 1 80 ? -5.679 -5.291 6.377 1.00 86.88 80 LEU A O 1
ATOM 642 N N . LYS A 1 81 ? -7.369 -4.250 5.318 1.00 85.00 81 LYS A N 1
ATOM 643 C CA . LYS A 1 81 ? -8.417 -4.679 6.258 1.00 85.00 81 LYS A CA 1
ATOM 644 C C . LYS A 1 81 ? -8.620 -6.196 6.247 1.00 85.00 81 LYS A C 1
ATOM 646 O O . LYS A 1 81 ? -8.799 -6.785 7.302 1.00 85.00 81 LYS A O 1
ATOM 651 N N . GLU A 1 82 ? -8.543 -6.837 5.081 1.00 85.62 82 GLU A N 1
ATOM 652 C CA . GLU A 1 82 ? -8.668 -8.301 4.966 1.00 85.62 82 GLU A CA 1
ATOM 653 C C . GLU A 1 82 ? -7.479 -9.061 5.565 1.00 85.62 82 GLU A C 1
ATOM 655 O O . GLU A 1 82 ? -7.634 -10.203 5.981 1.00 85.62 82 GLU A O 1
ATOM 660 N N . VAL A 1 83 ? -6.289 -8.455 5.579 1.00 85.12 83 VAL A N 1
ATOM 661 C CA . VAL A 1 83 ? -5.080 -9.069 6.154 1.00 85.12 83 VAL A CA 1
ATOM 662 C C . VAL A 1 83 ? -4.783 -8.584 7.569 1.00 85.12 83 VAL A C 1
ATOM 664 O O . VAL A 1 83 ? -3.772 -8.972 8.149 1.00 85.12 83 VAL A O 1
ATOM 667 N N . GLN A 1 84 ? -5.650 -7.752 8.147 1.00 81.06 84 GLN A N 1
ATOM 668 C CA . GLN A 1 84 ? -5.457 -7.188 9.481 1.00 81.06 84 GLN A CA 1
ATOM 669 C C . GLN A 1 84 ? -5.368 -8.282 10.555 1.00 81.06 84 GLN A C 1
ATOM 671 O O . GLN A 1 84 ? -4.579 -8.154 11.486 1.00 81.06 84 GLN A O 1
ATOM 676 N N . ASP A 1 85 ? -6.085 -9.395 10.375 1.00 79.50 85 ASP A N 1
ATOM 677 C CA . ASP A 1 85 ? -5.995 -10.568 11.255 1.00 79.50 85 ASP A CA 1
ATOM 678 C C . ASP A 1 85 ? -4.619 -11.252 11.194 1.00 79.50 85 ASP A C 1
ATOM 680 O O . ASP A 1 85 ? -4.184 -11.878 12.157 1.00 79.50 85 ASP A O 1
ATOM 684 N N . THR A 1 86 ? -3.918 -11.127 10.063 1.00 80.44 86 THR A N 1
ATOM 685 C CA . THR A 1 86 ? -2.570 -11.685 9.859 1.00 80.44 86 THR A CA 1
ATOM 686 C C . THR A 1 86 ? -1.479 -10.744 10.370 1.00 80.44 86 THR A C 1
ATOM 688 O O . THR A 1 86 ? -0.429 -11.201 10.815 1.00 80.44 86 THR A O 1
ATOM 691 N N . TYR A 1 87 ? -1.734 -9.434 10.365 1.00 82.06 87 TYR A N 1
ATOM 692 C CA . TYR A 1 87 ? -0.833 -8.422 10.912 1.00 82.06 87 TYR A CA 1
ATOM 693 C C . TYR A 1 87 ? -1.470 -7.755 12.136 1.00 82.06 87 TYR A C 1
ATOM 695 O O . TYR A 1 87 ? -2.008 -6.651 12.015 1.00 82.06 87 TYR A O 1
ATOM 703 N N . PRO A 1 88 ? -1.382 -8.355 13.337 1.00 74.25 88 PRO A N 1
ATOM 704 C CA . PRO A 1 88 ? -1.948 -7.765 14.550 1.00 74.25 88 PRO A CA 1
ATOM 705 C C . PRO A 1 88 ? -1.380 -6.368 14.849 1.00 74.25 88 PRO A C 1
ATOM 707 O O . PRO A 1 88 ? -2.057 -5.542 15.454 1.00 74.25 88 PRO A O 1
ATOM 710 N N . GLN A 1 89 ? -0.178 -6.047 14.363 1.00 74.31 89 GLN A N 1
ATOM 711 C CA . GLN A 1 89 ? 0.386 -4.698 14.445 1.00 74.31 89 GLN A CA 1
ATOM 712 C C . GLN A 1 89 ? -0.349 -3.634 13.598 1.00 74.31 89 GLN A C 1
ATOM 714 O O . GLN A 1 89 ? -0.248 -2.448 13.897 1.00 74.31 89 GLN A O 1
ATOM 719 N N . LEU A 1 90 ? -1.173 -4.025 12.613 1.00 71.25 90 LEU A N 1
ATOM 720 C CA . LEU A 1 90 ? -2.065 -3.117 11.871 1.00 71.25 90 LEU A CA 1
ATOM 721 C C . LEU A 1 90 ? -3.309 -2.703 12.681 1.00 71.25 90 LEU A C 1
ATOM 723 O O . LEU A 1 90 ? -4.206 -2.048 12.146 1.00 71.25 90 LEU A O 1
ATOM 727 N N . GLN A 1 91 ? -3.402 -3.044 13.970 1.00 63.44 91 GLN A N 1
ATOM 728 C CA . GLN A 1 91 ? -4.475 -2.568 14.851 1.00 63.44 91 GLN A CA 1
ATOM 729 C C . GLN A 1 91 ? -4.537 -1.034 14.961 1.00 63.44 91 GLN A C 1
ATOM 731 O O . GLN A 1 91 ? -5.600 -0.509 15.277 1.00 63.44 91 GLN A O 1
ATOM 736 N N . CYS A 1 92 ? -3.474 -0.297 14.610 1.00 57.34 92 CYS A N 1
ATOM 737 C CA . CYS A 1 92 ? -3.510 1.168 14.492 1.00 57.34 92 CYS A CA 1
ATOM 738 C C . CYS A 1 92 ? -4.423 1.682 13.357 1.00 57.34 92 CYS A C 1
ATOM 740 O O . CYS A 1 92 ? -4.845 2.839 13.374 1.00 57.34 92 CYS A O 1
ATOM 742 N N . LEU A 1 93 ? -4.758 0.833 12.373 1.00 58.38 93 LEU A N 1
ATOM 743 C CA . LEU A 1 93 ? -5.751 1.122 11.331 1.00 58.38 93 LEU A CA 1
ATOM 744 C C . LEU A 1 93 ? -7.185 0.867 11.778 1.00 58.38 93 LEU A C 1
ATOM 746 O O . LEU A 1 93 ? -8.104 1.256 11.055 1.00 58.38 93 LEU A O 1
ATOM 750 N N . ARG A 1 94 ? -7.393 0.202 12.922 1.00 57.44 94 ARG A N 1
ATOM 751 C CA . ARG A 1 94 ? -8.717 0.122 13.524 1.00 57.44 94 ARG A CA 1
ATOM 752 C C . ARG A 1 94 ? -9.077 1.563 13.848 1.00 57.44 94 ARG A C 1
ATOM 754 O O . ARG A 1 94 ? -8.468 2.164 14.733 1.00 57.44 94 ARG A O 1
ATOM 761 N N . ASP A 1 95 ? -10.006 2.136 13.081 1.00 52.19 95 ASP A N 1
ATOM 762 C CA . ASP A 1 95 ? -10.716 3.319 13.540 1.00 52.19 95 ASP A CA 1
ATOM 763 C C . ASP A 1 95 ? -11.053 3.024 14.997 1.00 52.19 95 ASP A C 1
ATOM 765 O O . ASP A 1 95 ? -11.605 1.961 15.308 1.00 52.19 95 ASP A O 1
ATOM 769 N N . LYS A 1 96 ? -10.644 3.909 15.906 1.00 46.41 96 LYS A N 1
ATOM 770 C CA . LYS A 1 96 ? -11.271 3.957 17.217 1.00 46.41 96 LYS A CA 1
ATOM 771 C C . LYS A 1 96 ? -12.722 4.339 16.934 1.00 46.41 96 LYS A C 1
ATOM 773 O O . LYS A 1 96 ? -13.081 5.506 17.014 1.00 46.41 96 LYS A O 1
ATOM 778 N N . THR A 1 97 ? -13.527 3.381 16.488 1.00 43.94 97 THR A N 1
ATOM 779 C CA . THR A 1 97 ? -14.972 3.456 16.554 1.00 43.94 97 THR A CA 1
ATOM 780 C C . THR A 1 97 ? -15.254 3.523 18.039 1.00 43.94 97 THR A C 1
ATOM 782 O O . THR A 1 97 ? -15.136 2.516 18.728 1.00 43.94 97 THR A O 1
ATOM 785 N N . GLU A 1 98 ? -15.394 4.757 18.518 1.00 52.78 98 GLU A N 1
ATOM 786 C CA . GLU A 1 98 ? -16.310 5.184 19.568 1.00 52.78 98 GLU A CA 1
ATOM 787 C C . GLU A 1 98 ? -16.886 4.027 20.395 1.00 52.78 98 GLU A C 1
ATOM 789 O O . GLU A 1 98 ? -18.029 3.634 20.215 1.00 52.78 98 GLU A O 1
ATOM 794 N N . ASP A 1 99 ? -16.082 3.493 21.308 1.00 45.28 99 ASP A N 1
ATOM 795 C CA . ASP A 1 99 ? -16.545 2.694 22.443 1.00 45.28 99 ASP A CA 1
ATOM 796 C C . ASP A 1 99 ? -15.567 2.931 23.601 1.00 45.28 99 ASP A C 1
ATOM 798 O O . ASP A 1 99 ? -14.836 2.063 24.060 1.00 45.28 99 ASP A O 1
ATOM 802 N N . ASP A 1 100 ? -15.483 4.199 24.000 1.00 50.06 100 ASP A N 1
ATOM 803 C CA . ASP A 1 100 ? -14.946 4.619 25.294 1.00 50.06 100 ASP A CA 1
ATOM 804 C C . ASP A 1 100 ? -15.801 5.805 25.781 1.00 50.06 100 ASP A C 1
ATOM 806 O O . ASP A 1 100 ? -15.353 6.934 25.976 1.00 50.06 100 ASP A O 1
ATOM 810 N N . GLN A 1 101 ? -17.111 5.559 25.892 1.00 53.28 101 GLN A N 1
ATOM 811 C CA . GLN A 1 101 ? -17.934 6.250 26.882 1.00 53.28 101 GLN A CA 1
ATOM 812 C C . GLN A 1 101 ? -17.963 5.398 28.154 1.00 53.28 101 GLN A C 1
ATOM 814 O O . GLN A 1 101 ? -19.013 4.871 28.518 1.00 53.28 101 GLN A O 1
ATOM 819 N N . ASP A 1 102 ? -16.843 5.303 28.875 1.00 50.97 102 ASP A N 1
ATOM 820 C CA . ASP A 1 102 ? -16.964 5.177 30.325 1.00 50.97 102 ASP A CA 1
ATOM 821 C C . ASP A 1 102 ? -17.186 6.579 30.895 1.00 50.97 102 ASP A C 1
ATOM 823 O O . ASP A 1 102 ? -16.292 7.426 30.996 1.00 50.97 102 ASP A O 1
ATOM 827 N N . LYS A 1 103 ? -18.461 6.853 31.168 1.00 57.69 103 LYS A N 1
ATOM 828 C CA . LYS A 1 103 ? -18.939 8.055 31.835 1.00 57.69 103 LYS A CA 1
ATOM 829 C C . LYS A 1 103 ? -18.349 8.095 33.243 1.00 57.69 103 LYS A C 1
ATOM 831 O O . LYS A 1 103 ? -18.982 7.640 34.197 1.00 57.69 103 LYS A O 1
ATOM 836 N N . SER A 1 104 ? -17.192 8.733 33.396 1.00 45.12 104 SER A N 1
ATOM 837 C CA . SER A 1 104 ? -16.779 9.241 34.702 1.00 45.12 104 SER A CA 1
ATOM 838 C C . SER A 1 104 ? -17.791 10.310 35.117 1.00 45.12 104 SER A C 1
ATOM 840 O O . SER A 1 104 ? -17.827 11.435 34.613 1.00 45.12 104 SER A O 1
ATOM 842 N N . THR A 1 105 ? -18.738 9.858 35.930 1.00 48.72 105 THR A N 1
ATOM 843 C CA . THR A 1 105 ? -19.953 10.564 36.299 1.00 48.72 105 THR A CA 1
ATOM 844 C C . THR A 1 105 ? -19.579 11.674 37.264 1.00 48.72 105 THR A C 1
ATOM 846 O O . THR A 1 105 ? -19.096 11.437 38.368 1.00 48.72 105 THR A O 1
ATOM 849 N N . ASN A 1 106 ? -19.818 12.901 36.821 1.00 49.69 106 ASN A N 1
ATOM 850 C CA . ASN A 1 106 ? -19.738 14.118 37.605 1.00 49.69 106 ASN A CA 1
ATOM 851 C C . ASN A 1 106 ? -20.752 14.036 38.767 1.00 49.69 106 ASN A C 1
ATOM 853 O O . ASN A 1 106 ? -21.927 14.333 38.583 1.00 49.69 106 ASN A O 1
ATOM 857 N N . THR A 1 107 ? -20.319 13.565 39.941 1.00 52.97 107 THR A N 1
ATOM 858 C CA . THR A 1 107 ? -21.057 13.703 41.209 1.00 52.97 107 THR A CA 1
ATOM 859 C C . THR A 1 107 ? -20.323 14.723 42.060 1.00 52.97 107 THR A C 1
ATOM 861 O O . THR A 1 107 ? -19.569 14.395 42.973 1.00 52.97 107 THR A O 1
ATOM 864 N N . TYR A 1 108 ? -20.522 15.990 41.731 1.00 51.59 108 TYR A N 1
ATOM 865 C CA . TYR A 1 108 ? -20.398 17.053 42.707 1.00 51.59 108 TYR A CA 1
ATOM 866 C C . TYR A 1 108 ? -21.595 17.974 42.504 1.00 51.59 108 TYR A C 1
ATOM 868 O O . TYR A 1 108 ? -21.912 18.326 41.371 1.00 51.59 108 TYR A O 1
ATOM 876 N N . ILE A 1 109 ? -22.190 18.381 43.627 1.00 52.50 109 ILE A N 1
ATOM 877 C CA . ILE A 1 109 ? -23.315 19.316 43.786 1.00 52.50 109 ILE A CA 1
ATOM 878 C C . ILE A 1 109 ? -24.698 18.640 43.848 1.00 52.50 109 ILE A C 1
ATOM 880 O O . ILE A 1 109 ? -25.418 18.571 42.865 1.00 52.50 109 ILE A O 1
ATOM 884 N N . GLU A 1 110 ? -25.064 18.187 45.051 1.00 53.78 110 GLU A N 1
ATOM 885 C CA . GLU A 1 110 ? -26.269 18.641 45.776 1.00 53.78 110 GLU A CA 1
ATOM 886 C C . GLU A 1 110 ? -26.260 18.032 47.193 1.00 53.78 110 GLU A C 1
ATOM 888 O O . GLU A 1 110 ? -26.863 17.002 47.472 1.00 53.78 110 GLU A O 1
ATOM 893 N N . ALA A 1 111 ? -25.505 18.646 48.108 1.00 51.97 111 ALA A N 1
ATOM 894 C CA . ALA A 1 111 ? -25.569 18.322 49.538 1.00 51.97 111 ALA A CA 1
ATOM 895 C C . ALA A 1 111 ? -25.441 19.574 50.419 1.00 51.97 111 ALA A C 1
ATOM 897 O O . ALA A 1 111 ? -24.876 19.517 51.512 1.00 51.97 111 ALA A O 1
ATOM 898 N N . THR A 1 112 ? -25.877 20.750 49.952 1.00 53.81 112 THR A N 1
ATOM 899 C CA . THR A 1 112 ? -25.709 21.968 50.762 1.00 53.81 112 THR A CA 1
ATOM 900 C C . THR A 1 112 ? -26.754 23.052 50.517 1.00 53.81 112 THR A C 1
ATOM 902 O O . THR A 1 112 ? -26.372 24.190 50.298 1.00 53.81 112 THR A O 1
ATOM 905 N N . VAL A 1 113 ? -28.055 22.759 50.607 1.00 55.09 113 VAL A N 1
ATOM 906 C CA . VAL A 1 113 ? -29.050 23.774 51.017 1.00 55.09 113 VAL A CA 1
ATOM 907 C C . VAL A 1 113 ? -30.226 23.071 51.711 1.00 55.09 113 VAL A C 1
ATOM 909 O O . VAL A 1 113 ? -30.597 21.980 51.307 1.00 55.09 113 VAL A O 1
ATOM 912 N N . GLU A 1 114 ? -30.790 23.723 52.731 1.00 48.34 114 GLU A N 1
ATOM 913 C CA . GLU A 1 114 ? -31.967 23.339 53.538 1.00 48.34 114 GLU A CA 1
ATOM 914 C C . GLU A 1 114 ? -31.723 22.531 54.826 1.00 48.34 114 GLU A C 1
ATOM 916 O O . GLU A 1 114 ? -32.413 21.569 55.132 1.00 48.34 114 GLU A O 1
ATOM 921 N N . ASN A 1 115 ? -30.837 23.043 5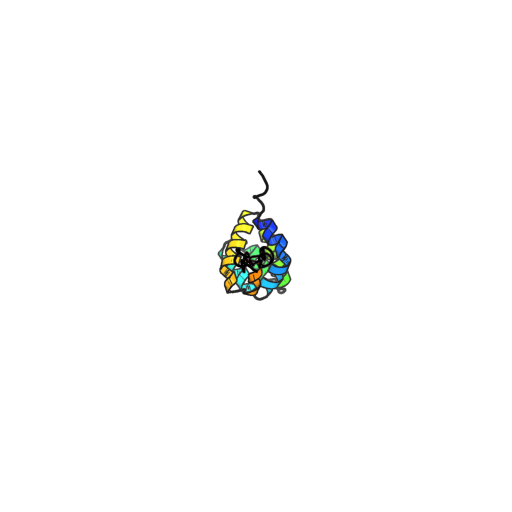5.688 1.00 52.47 115 ASN A N 1
ATOM 922 C CA . ASN A 1 115 ? -31.198 23.143 57.107 1.00 52.47 115 ASN A CA 1
ATOM 923 C C . ASN A 1 115 ? -31.882 24.501 57.312 1.00 52.47 115 ASN A C 1
ATOM 925 O O . ASN A 1 115 ? -31.227 25.481 57.664 1.00 52.47 115 ASN A O 1
ATOM 929 N N . HIS A 1 116 ? -33.185 24.568 57.036 1.00 56.91 116 HIS A N 1
ATOM 930 C CA . HIS A 1 116 ? -34.032 25.637 57.558 1.00 56.91 116 HIS A CA 1
ATOM 931 C C . HIS A 1 116 ? -34.738 25.144 58.819 1.00 56.91 116 HIS A C 1
ATOM 933 O O . HIS A 1 116 ? -35.222 24.016 58.892 1.00 56.91 116 HIS A O 1
ATOM 939 N N . GLN A 1 117 ? -34.710 26.019 59.820 1.00 55.31 117 GLN A N 1
ATOM 940 C CA . GLN A 1 117 ? -35.165 25.826 61.18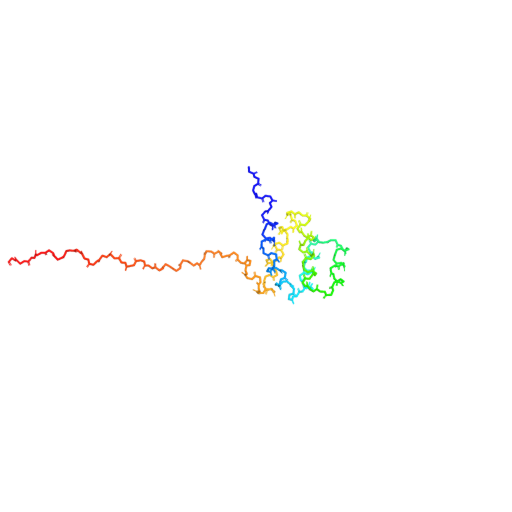6 1.00 55.31 117 GLN A CA 1
ATOM 941 C C . GLN A 1 117 ? -36.600 25.303 61.281 1.00 55.31 117 GLN A C 1
ATOM 943 O O . GLN A 1 117 ? -37.503 25.831 60.636 1.00 55.31 117 GLN A O 1
ATOM 948 N N . ASN A 1 118 ? -36.814 24.349 62.185 1.00 47.94 118 ASN A N 1
ATOM 949 C CA . ASN A 1 118 ? -38.127 24.087 62.751 1.00 47.94 118 ASN A CA 1
ATOM 950 C C . ASN A 1 118 ? -37.960 23.708 64.230 1.00 47.94 118 ASN A C 1
ATOM 952 O O . ASN A 1 118 ? -37.823 22.537 64.568 1.00 47.94 118 ASN A O 1
ATOM 956 N N . GLU A 1 119 ? -37.936 24.712 65.104 1.00 49.50 119 GLU A N 1
ATOM 957 C CA . GLU A 1 119 ? -38.300 24.529 66.509 1.00 49.50 119 GLU A CA 1
ATOM 958 C C . GLU A 1 119 ? -39.504 25.431 66.772 1.00 49.50 119 GLU A C 1
ATOM 960 O O . GLU A 1 119 ? -39.422 26.657 66.685 1.00 49.50 119 GLU A O 1
ATOM 965 N N . ASN A 1 120 ? -40.632 24.770 67.011 1.00 45.53 120 ASN A N 1
ATOM 966 C CA . ASN A 1 120 ? -41.882 25.314 67.514 1.00 45.53 120 ASN A CA 1
ATOM 967 C C . ASN A 1 120 ? -42.150 24.661 68.867 1.00 45.53 120 ASN A C 1
ATOM 969 O O . ASN A 1 120 ? -41.914 23.433 68.956 1.00 45.53 120 ASN A O 1
#

pLDDT: mean 77.36, std 17.02, range [41.47, 93.69]